Protein AF-A0A1C0VUM6-F1 (afdb_monomer_lite)

Secondary structure (DSSP, 8-state):
------PPPP---HHHHHHHHHHTTT-TTHHHHHHHHHHHHHTT---SEEPPSSSS--EE-PPPP-

Radius of gyration: 14.19 Å; chains: 1; bounding box: 29×35×37 Å

Foldseek 3Di:
DDDDQQFDDDDDDPVRVVVLVVCCVVQVCSVVLCVVVVRCVRNVHQDADFDPDDPDGDGDDDRDRD

pLDDT: mean 89.53, std 12.72, range [39.03, 97.62]

Sequence (66 aa):
MQSEPTSIQVYFADQFQSNLRALSKKYRHIRSDVQPIIEQLQLGELPGNQISGIDDIVFKVRVKQN

Structure (mmCIF, N/CA/C/O backbon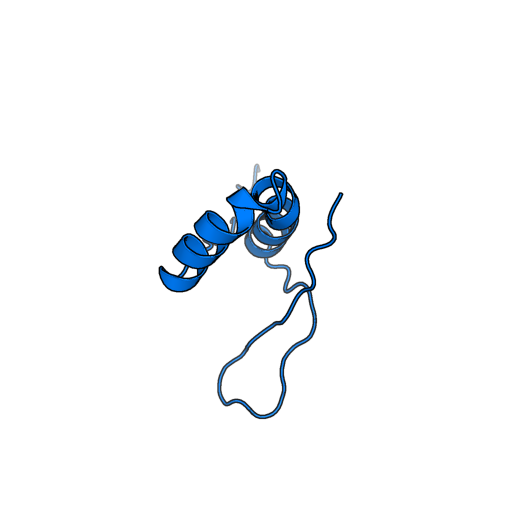e):
data_AF-A0A1C0VUM6-F1
#
_entry.id   AF-A0A1C0VUM6-F1
#
loop_
_atom_site.group_PDB
_atom_site.id
_atom_site.type_symbol
_atom_site.label_atom_id
_atom_site.label_alt_id
_atom_site.label_comp_id
_atom_site.label_asym_id
_atom_site.label_entity_id
_atom_site.label_seq_id
_atom_site.pdbx_PDB_ins_code
_atom_site.Cartn_x
_atom_site.Cartn_y
_atom_site.Cartn_z
_atom_site.occupancy
_atom_site.B_iso_or_equiv
_atom_site.auth_seq_id
_atom_site.auth_comp_id
_atom_site.auth_asym_id
_atom_site.auth_atom_id
_atom_site.pdbx_PDB_model_num
ATOM 1 N N . MET A 1 1 ? -11.778 23.790 -20.202 1.00 39.03 1 MET A N 1
ATOM 2 C CA . MET A 1 1 ? -11.270 22.440 -20.517 1.00 39.03 1 MET A CA 1
ATOM 3 C C . MET A 1 1 ? -11.028 21.754 -19.183 1.00 39.03 1 MET A C 1
ATOM 5 O O . MET A 1 1 ? -10.064 22.096 -18.515 1.00 39.03 1 MET A O 1
ATOM 9 N N . GLN A 1 2 ? -11.975 20.940 -18.716 1.00 45.34 2 GLN A N 1
ATOM 10 C CA . GLN A 1 2 ? -11.811 20.157 -17.489 1.00 45.34 2 GLN A CA 1
ATOM 11 C C . GLN A 1 2 ? -11.198 18.823 -17.905 1.00 45.34 2 GLN A C 1
ATOM 13 O O . GLN A 1 2 ? -11.871 18.007 -18.523 1.00 45.34 2 GLN A O 1
ATOM 18 N N . SER A 1 3 ? -9.904 18.651 -17.658 1.00 50.72 3 SER A N 1
ATOM 19 C CA . SER A 1 3 ? -9.249 17.355 -17.800 1.00 50.72 3 SER A CA 1
ATOM 20 C C . SER A 1 3 ? -9.753 16.479 -16.657 1.00 50.72 3 SER A C 1
ATOM 22 O O . SER A 1 3 ? -9.475 16.778 -15.496 1.00 50.72 3 SER A O 1
ATOM 24 N N . GLU A 1 4 ? -10.547 15.455 -16.959 1.00 61.47 4 GLU A N 1
ATOM 25 C CA . GLU A 1 4 ? -10.893 14.428 -15.976 1.00 61.47 4 GLU A CA 1
ATOM 26 C C . GLU A 1 4 ? -9.582 13.824 -15.449 1.00 61.47 4 GLU A C 1
ATOM 28 O O . GLU A 1 4 ? -8.707 13.492 -16.256 1.00 61.47 4 GLU A O 1
ATOM 33 N N . PRO A 1 5 ? -9.370 13.733 -14.125 1.00 60.84 5 PRO A N 1
ATOM 34 C CA . PRO A 1 5 ? -8.156 13.124 -13.615 1.00 60.84 5 PRO A CA 1
ATOM 35 C C . PRO A 1 5 ? -8.178 11.646 -14.003 1.00 60.84 5 PRO A C 1
ATOM 37 O O . PRO A 1 5 ? -9.009 10.880 -13.516 1.00 60.84 5 PRO A O 1
ATOM 40 N N . THR A 1 6 ? -7.273 11.253 -14.898 1.00 67.06 6 THR A N 1
ATOM 41 C CA . THR A 1 6 ? -7.013 9.858 -15.258 1.00 67.06 6 THR A CA 1
ATOM 42 C C . THR A 1 6 ? -6.482 9.131 -14.023 1.00 67.06 6 THR A C 1
ATOM 44 O O . THR A 1 6 ? -5.278 9.044 -13.804 1.00 67.06 6 THR A O 1
ATOM 47 N N . SER A 1 7 ? -7.390 8.678 -13.162 1.00 81.56 7 SER A N 1
ATOM 48 C CA . SER A 1 7 ? -7.059 7.926 -11.958 1.00 81.56 7 SER A CA 1
ATOM 49 C C . SER A 1 7 ? -6.613 6.522 -12.354 1.00 81.56 7 SER A C 1
ATOM 51 O O . SER A 1 7 ? -7.320 5.819 -13.080 1.00 81.56 7 SER A O 1
ATOM 53 N N . ILE A 1 8 ? -5.429 6.113 -11.900 1.00 91.81 8 ILE A N 1
ATOM 54 C CA . ILE A 1 8 ? -4.916 4.766 -12.144 1.00 91.81 8 ILE A CA 1
ATOM 55 C C . ILE A 1 8 ? -5.783 3.764 -11.384 1.00 91.81 8 ILE A C 1
ATOM 57 O O . ILE A 1 8 ? -6.059 3.921 -10.193 1.00 91.81 8 ILE A O 1
ATOM 61 N N . GLN A 1 9 ? -6.206 2.702 -12.068 1.00 93.94 9 GLN A N 1
ATOM 62 C CA . GLN A 1 9 ? -6.992 1.649 -11.444 1.00 93.94 9 GLN A CA 1
ATOM 63 C C . GLN A 1 9 ? -6.099 0.746 -10.586 1.00 93.94 9 GLN A C 1
ATOM 65 O O . GLN A 1 9 ? -5.162 0.120 -11.077 1.00 93.94 9 GLN A O 1
ATOM 70 N N . VAL A 1 10 ? -6.414 0.662 -9.293 1.00 94.12 10 VAL A N 1
ATOM 71 C CA . VAL A 1 10 ? -5.697 -0.177 -8.327 1.00 94.12 10 VAL A CA 1
ATOM 72 C C . VAL A 1 10 ? -6.469 -1.474 -8.111 1.00 94.12 10 VAL A C 1
ATOM 74 O O . VAL A 1 10 ? -7.650 -1.455 -7.761 1.00 94.12 10 VAL A O 1
ATOM 77 N N . TYR A 1 11 ? -5.789 -2.605 -8.288 1.00 96.56 11 TYR A N 1
ATOM 78 C CA . TYR A 1 11 ? -6.334 -3.933 -8.025 1.00 96.56 11 TYR A CA 1
ATOM 79 C C . TYR A 1 11 ? -5.686 -4.551 -6.789 1.00 96.56 11 TYR A C 1
ATOM 81 O O . TYR A 1 11 ? -4.498 -4.370 -6.528 1.00 96.56 11 TYR A O 1
ATOM 89 N N . PHE A 1 12 ? -6.473 -5.321 -6.041 1.00 96.25 12 PHE A N 1
ATOM 90 C CA . PHE A 1 12 ? -6.010 -6.015 -4.846 1.00 96.25 12 PHE A CA 1
ATOM 91 C C . PHE A 1 12 ? -5.960 -7.516 -5.087 1.00 96.25 12 PHE A C 1
ATOM 93 O O . PHE A 1 12 ? -6.971 -8.111 -5.453 1.00 96.25 12 PHE A O 1
ATOM 100 N N . ALA A 1 13 ? -4.822 -8.135 -4.784 1.00 96.69 13 ALA A N 1
ATOM 101 C CA . ALA A 1 13 ? -4.728 -9.587 -4.721 1.00 96.69 13 ALA A CA 1
ATOM 102 C C . ALA A 1 13 ? -5.592 -10.151 -3.577 1.00 96.69 13 ALA A C 1
ATOM 104 O O . ALA A 1 13 ? -5.676 -9.557 -2.496 1.00 96.69 13 ALA A O 1
ATOM 105 N N . ASP A 1 14 ? -6.157 -11.343 -3.760 1.00 97.62 14 ASP A N 1
ATOM 106 C CA . ASP A 1 14 ? -6.996 -12.004 -2.745 1.00 97.62 14 ASP A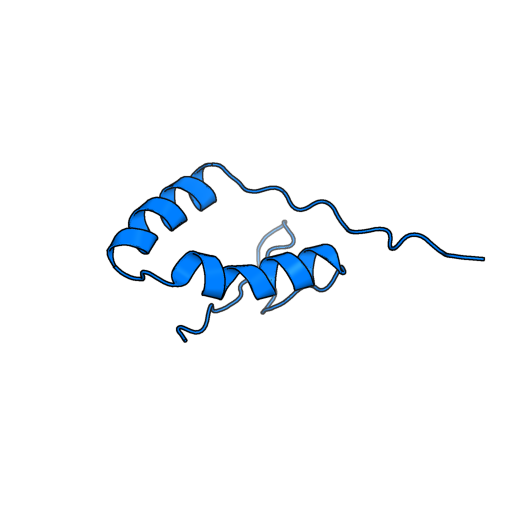 CA 1
ATOM 107 C C . ASP A 1 14 ? -6.258 -12.216 -1.417 1.00 97.62 14 ASP A C 1
ATOM 109 O O . ASP A 1 14 ? -6.824 -12.060 -0.326 1.00 97.62 14 ASP A O 1
ATOM 113 N N . GLN A 1 15 ? -4.955 -12.504 -1.496 1.00 97.31 15 GLN A N 1
ATOM 114 C CA . GLN A 1 15 ? -4.097 -12.653 -0.325 1.00 97.31 15 GLN A CA 1
ATOM 115 C C . GLN A 1 15 ? -3.995 -11.350 0.478 1.00 97.31 15 GLN A C 1
ATOM 117 O O . GLN A 1 15 ? -4.021 -11.380 1.711 1.00 97.31 15 GLN A O 1
ATOM 122 N N . PHE A 1 16 ? -3.916 -10.202 -0.201 1.00 96.1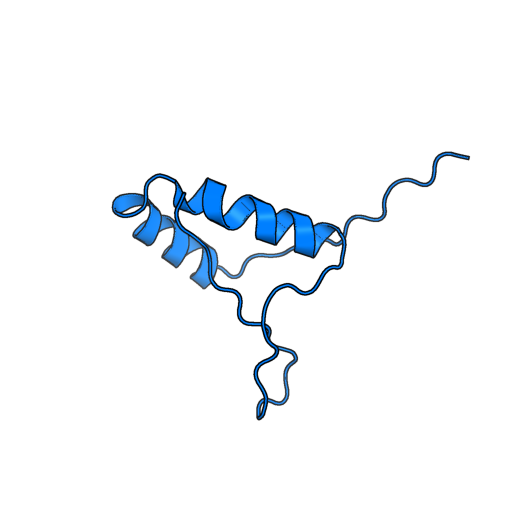9 16 PHE A N 1
ATOM 123 C CA . PHE A 1 16 ? -3.893 -8.897 0.453 1.00 96.19 16 PHE A CA 1
ATOM 124 C C . PHE A 1 16 ? -5.210 -8.640 1.191 1.00 96.19 16 PHE A C 1
ATOM 126 O O . PHE A 1 16 ? -5.193 -8.301 2.375 1.00 96.19 16 PHE A O 1
ATOM 133 N N . GLN A 1 17 ? -6.351 -8.883 0.538 1.00 96.25 17 GLN A N 1
ATOM 134 C CA . GLN A 1 17 ? -7.671 -8.687 1.146 1.00 96.25 17 GLN A CA 1
ATOM 135 C C . GLN A 1 17 ? -7.877 -9.584 2.377 1.00 96.25 17 GLN A C 1
ATOM 137 O O . GLN A 1 17 ? -8.372 -9.134 3.417 1.00 96.25 17 GLN A O 1
ATOM 142 N N . SER A 1 18 ? -7.458 -10.847 2.279 1.00 97.31 18 SER A N 1
ATOM 143 C CA . SER A 1 18 ? -7.549 -11.829 3.364 1.00 97.31 18 SER A CA 1
ATOM 144 C C . SER A 1 18 ? -6.676 -11.439 4.560 1.00 97.31 18 SER A C 1
ATOM 146 O O . SER A 1 18 ? -7.147 -11.437 5.701 1.00 97.31 18 SER A O 1
ATOM 148 N N . ASN A 1 19 ? -5.433 -11.021 4.305 1.00 96.69 19 ASN A N 1
ATOM 149 C CA . ASN A 1 19 ? -4.511 -10.567 5.347 1.00 96.69 19 ASN A CA 1
ATOM 150 C C . ASN A 1 19 ? -5.009 -9.291 6.030 1.00 96.69 19 ASN A C 1
ATOM 152 O O . ASN A 1 19 ? -4.994 -9.205 7.258 1.00 96.69 19 ASN A O 1
ATOM 156 N N . LEU A 1 20 ? -5.516 -8.325 5.259 1.00 95.38 20 LEU A N 1
ATOM 157 C CA . LEU A 1 20 ? -6.059 -7.080 5.800 1.00 95.38 20 LEU A CA 1
ATOM 158 C C . LEU A 1 20 ? -7.269 -7.346 6.711 1.00 95.38 20 LEU A C 1
ATOM 160 O O . LEU A 1 20 ? -7.385 -6.746 7.780 1.00 95.38 20 LEU A O 1
ATOM 164 N N . ARG A 1 21 ? -8.137 -8.301 6.343 1.00 95.81 21 ARG A N 1
ATOM 165 C CA . ARG A 1 21 ? -9.275 -8.742 7.170 1.00 95.81 21 ARG A CA 1
ATOM 166 C C . ARG A 1 21 ? -8.833 -9.401 8.478 1.00 95.81 21 ARG A C 1
ATOM 168 O O . ARG A 1 21 ? -9.472 -9.200 9.511 1.00 95.81 21 ARG A O 1
ATOM 175 N N . ALA A 1 22 ? -7.772 -10.202 8.457 1.00 96.88 22 ALA A N 1
ATOM 176 C CA . ALA A 1 22 ? -7.228 -10.790 9.678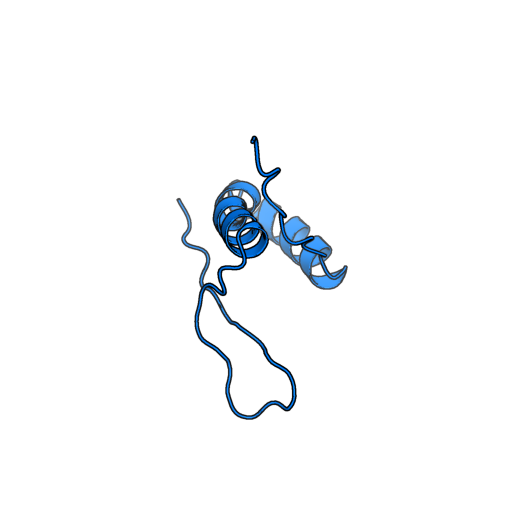 1.00 96.88 22 ALA A CA 1
ATOM 177 C C . ALA A 1 22 ? -6.624 -9.708 10.587 1.00 96.88 22 ALA A C 1
ATOM 179 O O . ALA A 1 22 ? -6.931 -9.653 11.781 1.00 96.88 22 ALA A O 1
ATOM 180 N N . LEU A 1 23 ? -5.831 -8.801 10.010 1.00 95.19 23 LEU A N 1
ATOM 181 C CA . LEU A 1 23 ? -5.173 -7.717 10.734 1.00 95.19 23 LEU A CA 1
ATOM 182 C C . LEU A 1 23 ? -6.160 -6.706 11.317 1.00 95.19 23 LEU A C 1
ATOM 184 O O . LEU A 1 23 ? -5.911 -6.208 12.414 1.00 95.19 23 LEU A O 1
ATOM 188 N N . SER A 1 24 ? -7.309 -6.468 10.674 1.00 94.81 24 SER A N 1
ATOM 189 C CA . SER A 1 24 ? -8.319 -5.537 11.193 1.00 94.81 24 SER A CA 1
ATOM 190 C C . SER A 1 24 ? -8.893 -5.943 12.554 1.00 94.81 24 SER A C 1
ATOM 192 O O . SER A 1 24 ? -9.461 -5.107 13.250 1.00 94.81 24 SER A O 1
ATOM 194 N N . LYS A 1 25 ? -8.732 -7.211 12.969 1.00 94.38 25 LYS A N 1
ATOM 195 C CA . LYS A 1 25 ? -9.108 -7.668 14.319 1.00 94.38 25 LYS A CA 1
ATOM 196 C C . LYS A 1 25 ? -8.208 -7.073 15.408 1.00 94.38 25 LYS A C 1
ATOM 198 O O . LYS A 1 25 ? -8.693 -6.764 16.492 1.00 94.38 25 LYS A O 1
ATOM 203 N N . LYS A 1 26 ? -6.908 -6.926 15.126 1.00 93.94 26 LYS A N 1
ATOM 204 C CA . LYS A 1 26 ? -5.895 -6.397 16.059 1.00 93.94 26 LYS A CA 1
ATOM 205 C C . LYS A 1 26 ? -5.677 -4.893 15.870 1.00 93.94 26 LYS A C 1
ATOM 207 O O . LYS A 1 26 ? -5.545 -4.164 16.845 1.00 93.94 26 LYS A O 1
ATOM 212 N N . TYR A 1 27 ? -5.680 -4.440 14.622 1.00 94.62 27 TYR A N 1
ATOM 213 C CA . TYR A 1 27 ? -5.432 -3.064 14.209 1.00 94.62 27 TYR A CA 1
ATOM 214 C C . TYR A 1 27 ? -6.722 -2.485 13.632 1.00 94.62 27 TYR A C 1
ATOM 216 O O . TYR A 1 27 ? -6.972 -2.560 12.430 1.00 94.62 27 TYR A O 1
ATOM 224 N N . ARG A 1 28 ? -7.585 -1.950 14.503 1.00 90.94 28 ARG A N 1
ATOM 225 C CA . ARG A 1 28 ? -8.948 -1.526 14.127 1.00 90.94 28 ARG A CA 1
ATOM 226 C C . ARG A 1 28 ? -8.971 -0.447 13.036 1.00 90.94 28 ARG A C 1
ATOM 228 O O . ARG A 1 28 ? -9.922 -0.407 12.262 1.00 90.94 28 ARG A O 1
ATOM 235 N N . HIS A 1 29 ? -7.915 0.363 12.943 1.00 94.50 29 HIS A N 1
ATOM 236 C CA . HIS A 1 29 ? -7.774 1.443 11.963 1.00 94.50 29 HIS A CA 1
ATOM 237 C C . HIS A 1 29 ? -6.996 1.052 10.701 1.00 94.50 29 HIS A C 1
ATOM 239 O O . HIS A 1 29 ? -6.902 1.866 9.794 1.00 94.50 29 HIS A O 1
ATOM 245 N N . ILE A 1 30 ? -6.546 -0.204 10.552 1.00 94.38 30 ILE A N 1
ATOM 246 C CA . ILE A 1 30 ? -5.654 -0.598 9.445 1.00 94.38 30 ILE A CA 1
ATOM 247 C C . ILE A 1 30 ? -6.213 -0.303 8.047 1.00 94.38 30 ILE A C 1
ATOM 249 O O . ILE A 1 30 ? -5.457 -0.054 7.117 1.00 94.38 30 ILE A O 1
ATOM 253 N N . ARG A 1 31 ? -7.540 -0.318 7.877 1.00 93.75 31 ARG A N 1
ATOM 254 C CA . ARG A 1 31 ? -8.169 0.059 6.602 1.00 93.75 31 ARG A CA 1
ATOM 255 C C . ARG A 1 31 ? -7.945 1.537 6.295 1.00 93.75 31 ARG A C 1
ATOM 257 O O . ARG A 1 31 ? -7.553 1.864 5.185 1.00 93.75 31 ARG A O 1
ATOM 264 N N . SER A 1 32 ? -8.160 2.397 7.287 1.00 94.75 32 SER A N 1
ATOM 265 C CA . SER A 1 32 ? -7.896 3.833 7.198 1.00 94.75 32 SER A CA 1
ATOM 266 C C . SER A 1 32 ? -6.402 4.128 7.101 1.00 94.75 32 SER A C 1
ATOM 268 O O . SER A 1 32 ? -6.027 5.021 6.360 1.00 94.75 32 SER A O 1
ATOM 270 N N . ASP A 1 33 ? -5.548 3.350 7.767 1.00 94.12 33 ASP A N 1
ATOM 271 C CA . ASP A 1 33 ? -4.093 3.531 7.705 1.00 94.12 33 ASP A CA 1
ATOM 272 C C . ASP A 1 33 ? -3.525 3.208 6.309 1.00 94.12 33 ASP A C 1
ATOM 274 O O . ASP A 1 33 ? -2.537 3.796 5.873 1.00 94.12 33 ASP A O 1
ATOM 278 N N . VAL A 1 34 ? -4.144 2.263 5.592 1.00 94.94 34 VAL A N 1
ATOM 279 C CA . VAL A 1 34 ? -3.737 1.859 4.234 1.00 94.94 34 VAL A CA 1
ATOM 280 C C . VAL A 1 34 ? -4.373 2.735 3.148 1.00 94.94 34 VAL A C 1
ATOM 282 O O . VAL A 1 34 ? -3.817 2.850 2.057 1.00 94.94 34 VAL A O 1
ATOM 285 N N . GLN A 1 35 ? -5.504 3.381 3.434 1.00 94.88 35 GLN A N 1
ATOM 286 C CA . GLN A 1 35 ? -6.246 4.198 2.472 1.00 94.88 35 GLN A CA 1
ATOM 287 C C . GLN A 1 35 ? -5.392 5.298 1.795 1.00 94.88 35 GLN A C 1
ATOM 289 O O . GLN A 1 35 ? -5.411 5.353 0.566 1.00 94.88 35 GLN A O 1
ATOM 294 N N . PRO A 1 36 ? -4.552 6.079 2.511 1.00 94.44 36 PRO A N 1
ATOM 295 C CA . PRO A 1 36 ? -3.681 7.075 1.882 1.00 94.44 36 PRO A CA 1
ATOM 296 C C . PRO A 1 36 ? -2.706 6.484 0.859 1.00 94.44 36 PRO A C 1
ATOM 298 O O . PRO A 1 36 ? -2.387 7.118 -0.139 1.00 94.44 36 PRO A O 1
ATOM 301 N N . ILE A 1 37 ? -2.236 5.252 1.080 1.00 95.00 37 ILE A N 1
ATOM 302 C CA . ILE A 1 37 ? -1.320 4.574 0.152 1.00 95.00 37 ILE A CA 1
ATOM 303 C C . ILE A 1 37 ? -2.060 4.207 -1.139 1.00 95.00 37 ILE A C 1
ATOM 305 O O . ILE A 1 37 ? -1.502 4.329 -2.224 1.00 95.00 37 ILE A O 1
ATOM 309 N N . ILE A 1 38 ? -3.318 3.768 -1.036 1.00 94.81 38 ILE A N 1
ATOM 310 C CA . ILE A 1 38 ? -4.150 3.453 -2.205 1.00 94.81 38 ILE A CA 1
ATOM 311 C C . ILE A 1 38 ? -4.407 4.723 -3.021 1.00 94.81 38 ILE A C 1
ATOM 313 O O . ILE A 1 38 ? -4.291 4.686 -4.242 1.00 94.81 38 ILE A O 1
ATOM 317 N N . GLU A 1 39 ? -4.696 5.841 -2.358 1.00 94.25 39 GLU A N 1
ATOM 318 C CA . GLU A 1 39 ? -4.907 7.138 -3.012 1.00 94.25 39 GLU A CA 1
ATOM 319 C C . GLU A 1 39 ? -3.650 7.611 -3.752 1.00 94.25 39 GLU A C 1
ATOM 321 O O . GLU A 1 39 ? -3.734 8.009 -4.911 1.00 94.25 39 GLU A O 1
ATOM 326 N N . GLN A 1 40 ? -2.472 7.480 -3.139 1.00 93.44 40 GLN A N 1
ATOM 327 C CA . GLN A 1 40 ? -1.190 7.760 -3.797 1.00 93.44 40 GLN A CA 1
ATOM 328 C C . GLN A 1 40 ? -0.982 6.892 -5.046 1.00 93.44 40 GLN A C 1
ATOM 330 O O . GLN A 1 40 ? -0.629 7.404 -6.107 1.00 93.44 40 GLN A O 1
ATOM 335 N N . LEU A 1 41 ? -1.282 5.592 -4.961 1.00 94.38 41 LEU A N 1
ATOM 336 C CA . LEU A 1 41 ? -1.205 4.685 -6.112 1.00 94.38 41 LEU A CA 1
ATOM 337 C C . LEU A 1 41 ? -2.187 5.081 -7.228 1.00 94.38 41 LEU A C 1
ATOM 339 O O . LEU A 1 41 ? -1.836 5.021 -8.404 1.00 94.38 41 LEU A O 1
ATOM 343 N N . GLN A 1 42 ? -3.395 5.530 -6.880 1.00 94.62 42 GLN A N 1
ATOM 344 C CA . GLN A 1 42 ? -4.390 6.027 -7.840 1.00 94.62 42 GLN A CA 1
ATOM 345 C C . GLN A 1 42 ? -3.962 7.331 -8.528 1.00 94.62 42 GLN A C 1
ATOM 347 O O . GLN A 1 42 ? -4.403 7.601 -9.647 1.00 94.62 42 GLN A O 1
ATOM 352 N N . LEU A 1 43 ? -3.101 8.125 -7.885 1.00 93.75 43 LEU A N 1
ATOM 353 C CA . LEU A 1 43 ? -2.465 9.315 -8.461 1.00 93.75 43 LEU A CA 1
ATOM 354 C C . LEU A 1 43 ? -1.230 8.981 -9.317 1.00 93.75 43 LEU A C 1
ATOM 356 O O . LEU A 1 43 ? -0.668 9.870 -9.952 1.00 93.75 43 LEU A O 1
ATOM 360 N N . GLY A 1 44 ? -0.815 7.712 -9.360 1.00 91.50 44 GLY A N 1
ATOM 361 C CA . GLY A 1 44 ? 0.385 7.262 -10.066 1.00 91.50 44 GLY A CA 1
ATOM 362 C C . GLY A 1 44 ? 1.685 7.452 -9.299 1.00 91.50 44 GLY A C 1
ATOM 363 O O . GLY A 1 44 ? 2.764 7.294 -9.871 1.00 91.50 44 GLY A O 1
ATOM 364 N N . GLU A 1 45 ? 1.604 7.742 -8.003 1.00 93.19 45 GLU A N 1
ATOM 365 C CA . GLU A 1 45 ? 2.765 7.701 -7.128 1.00 93.19 45 GLU A CA 1
ATOM 366 C C . GLU A 1 45 ? 3.133 6.247 -6.803 1.00 93.19 45 GLU A C 1
ATOM 368 O O . GLU A 1 45 ? 2.277 5.368 -6.705 1.00 93.19 45 GLU A O 1
ATOM 373 N N . LEU A 1 46 ? 4.425 5.989 -6.597 1.00 93.00 46 LEU A N 1
ATOM 374 C CA . LEU A 1 46 ? 4.953 4.672 -6.227 1.00 93.00 46 LEU A CA 1
ATOM 375 C C . LEU A 1 46 ? 5.567 4.749 -4.819 1.00 93.00 46 LEU A C 1
ATOM 377 O O . LEU A 1 46 ? 6.789 4.843 -4.684 1.00 93.00 46 LEU A O 1
ATOM 381 N N .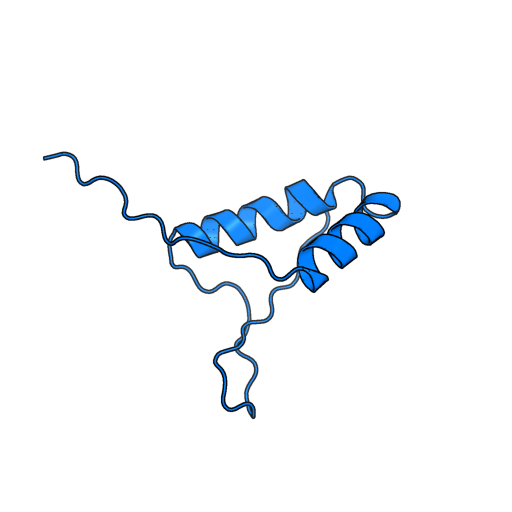 PRO A 1 47 ? 4.743 4.778 -3.752 1.00 92.31 47 PRO A N 1
ATOM 382 C CA . PRO A 1 47 ? 5.231 4.971 -2.394 1.00 92.31 47 PRO A CA 1
ATOM 383 C C . PRO A 1 47 ? 6.054 3.778 -1.894 1.00 92.31 47 PRO A C 1
ATOM 385 O O . PRO A 1 47 ? 5.716 2.611 -2.100 1.00 92.31 47 PRO A O 1
ATOM 388 N N . GLY A 1 48 ? 7.108 4.080 -1.135 1.00 93.44 48 GLY A N 1
ATOM 389 C CA . GLY A 1 48 ? 7.977 3.086 -0.509 1.00 93.44 48 GLY A CA 1
ATOM 390 C C . GLY A 1 48 ? 9.298 2.885 -1.247 1.00 93.44 48 GLY A C 1
ATOM 391 O O . GLY A 1 48 ? 9.747 3.745 -1.995 1.00 93.44 48 GLY A O 1
ATOM 392 N N . ASN A 1 49 ? 9.942 1.749 -0.986 1.00 94.81 49 ASN A N 1
ATOM 393 C CA . ASN A 1 49 ? 11.226 1.399 -1.589 1.00 94.81 49 ASN A CA 1
ATOM 394 C C . ASN A 1 49 ? 11.044 0.250 -2.576 1.00 94.81 49 ASN A C 1
ATOM 396 O O . ASN A 1 49 ? 10.412 -0.753 -2.233 1.00 94.81 49 ASN A O 1
ATOM 400 N N . GLN A 1 50 ? 11.636 0.375 -3.762 1.00 94.25 50 GLN A N 1
ATOM 401 C CA . GLN A 1 50 ? 11.714 -0.731 -4.709 1.00 94.25 50 GLN A CA 1
ATOM 402 C C . GLN A 1 50 ? 12.583 -1.851 -4.125 1.00 94.25 50 GLN A C 1
ATOM 404 O O . GLN A 1 50 ? 13.662 -1.598 -3.584 1.00 94.25 50 GLN A O 1
ATOM 409 N N . ILE A 1 51 ? 12.108 -3.090 -4.219 1.00 94.06 51 ILE A N 1
ATOM 410 C CA . ILE A 1 51 ? 12.889 -4.270 -3.861 1.00 94.06 51 ILE A CA 1
ATOM 411 C C . ILE A 1 51 ? 13.757 -4.633 -5.067 1.00 94.06 51 ILE A C 1
ATOM 413 O O . ILE A 1 51 ? 13.244 -4.841 -6.163 1.00 94.06 51 ILE A O 1
ATOM 417 N N . SER A 1 52 ? 15.071 -4.683 -4.868 1.00 91.94 52 SER A N 1
ATOM 418 C CA . SER A 1 52 ? 16.028 -5.101 -5.892 1.00 91.94 52 SER A CA 1
ATOM 419 C C . SER A 1 52 ? 16.246 -6.617 -5.879 1.00 91.94 52 SER A C 1
ATOM 421 O O . SER A 1 52 ? 16.022 -7.282 -4.867 1.00 91.94 52 SER A O 1
ATOM 423 N N . GLY A 1 53 ? 16.716 -7.159 -7.007 1.00 91.19 53 GLY A N 1
ATOM 424 C CA . GLY A 1 53 ? 17.037 -8.586 -7.139 1.00 91.19 53 GLY A CA 1
ATOM 425 C C . GLY A 1 53 ? 15.840 -9.482 -7.465 1.00 91.19 53 GLY A C 1
ATOM 426 O O . GLY A 1 53 ? 15.898 -10.679 -7.199 1.00 91.19 53 GLY A O 1
ATOM 427 N N . ILE A 1 54 ? 14.771 -8.907 -8.019 1.00 93.19 54 ILE A N 1
ATOM 428 C CA . ILE A 1 54 ? 13.602 -9.616 -8.547 1.00 93.19 54 ILE A CA 1
ATOM 429 C C . ILE A 1 54 ? 13.355 -9.113 -9.972 1.00 93.19 54 ILE A C 1
ATOM 431 O O . ILE A 1 54 ? 13.607 -7.939 -10.249 1.00 93.19 54 ILE A O 1
ATOM 435 N N . ASP A 1 55 ? 12.858 -9.983 -10.849 1.00 92.50 55 ASP A N 1
ATOM 436 C CA . ASP A 1 55 ? 12.560 -9.629 -12.244 1.00 92.50 55 ASP A CA 1
ATOM 437 C C . ASP A 1 55 ? 11.344 -8.691 -12.366 1.00 92.50 55 ASP A C 1
ATOM 439 O O . ASP A 1 55 ? 11.205 -7.964 -13.350 1.00 92.50 55 ASP A O 1
ATOM 443 N N . ASP A 1 56 ? 10.496 -8.656 -11.334 1.00 92.94 56 ASP A N 1
ATOM 444 C CA . ASP A 1 56 ? 9.316 -7.801 -11.258 1.00 92.94 56 ASP A CA 1
ATOM 445 C C . ASP A 1 56 ? 9.577 -6.484 -10.512 1.00 92.94 56 ASP A C 1
ATOM 447 O O . ASP A 1 56 ? 10.326 -6.410 -9.531 1.00 92.94 56 ASP A O 1
ATOM 451 N N . ILE A 1 57 ? 8.863 -5.431 -10.919 1.00 92.69 57 ILE A N 1
ATOM 452 C CA . ILE A 1 57 ? 8.869 -4.144 -10.219 1.00 92.69 57 ILE A CA 1
ATOM 453 C C . ILE A 1 57 ? 7.976 -4.246 -8.977 1.00 92.69 57 ILE A C 1
ATOM 455 O O . ILE A 1 57 ? 6.755 -4.109 -9.048 1.00 92.69 57 ILE A O 1
ATOM 459 N N . VAL A 1 58 ? 8.600 -4.452 -7.817 1.00 94.50 58 VAL A N 1
ATOM 460 C CA . VAL A 1 58 ? 7.905 -4.552 -6.528 1.00 94.50 58 VAL A CA 1
ATOM 461 C C . VAL A 1 58 ? 8.329 -3.417 -5.603 1.00 94.50 58 VAL A C 1
ATOM 463 O O . VAL A 1 58 ? 9.516 -3.226 -5.344 1.00 94.50 58 VAL A O 1
ATOM 466 N N . PHE A 1 59 ? 7.354 -2.704 -5.038 1.00 95.25 59 PHE A N 1
ATOM 467 C CA . PHE A 1 59 ? 7.575 -1.668 -4.028 1.00 95.25 59 PHE A CA 1
ATOM 468 C C . PHE A 1 59 ? 7.084 -2.119 -2.652 1.00 95.25 59 PHE A C 1
ATOM 470 O O . PHE A 1 59 ? 6.036 -2.752 -2.517 1.00 95.25 59 PHE A O 1
ATOM 477 N N . LYS A 1 60 ? 7.836 -1.763 -1.607 1.00 94.44 60 LYS A N 1
ATOM 478 C CA . LYS A 1 60 ? 7.484 -2.017 -0.208 1.00 94.44 60 LYS A CA 1
ATOM 479 C C . LYS A 1 60 ? 7.315 -0.711 0.554 1.00 94.44 60 LYS A C 1
ATOM 481 O O . LYS A 1 60 ? 8.272 0.043 0.737 1.00 94.44 60 LYS A O 1
ATOM 486 N N . VAL A 1 61 ? 6.124 -0.514 1.106 1.00 95.31 61 VAL A N 1
ATOM 487 C CA . VAL A 1 61 ? 5.771 0.626 1.958 1.00 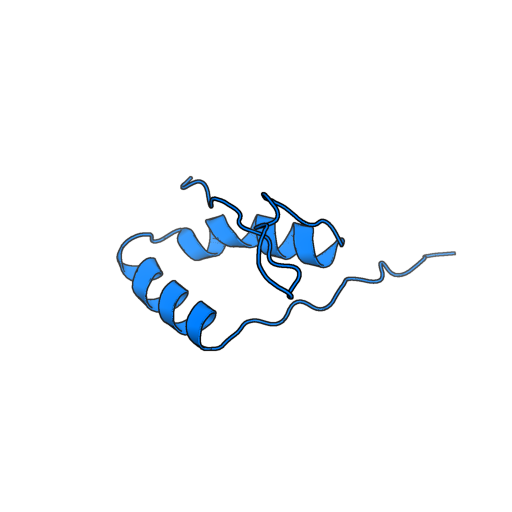95.31 61 VAL A CA 1
ATOM 488 C C . VAL A 1 61 ? 5.468 0.161 3.385 1.00 95.31 61 VAL A C 1
ATOM 490 O O . VAL A 1 61 ? 4.928 -0.924 3.605 1.00 95.31 61 VAL A O 1
ATOM 493 N N . ARG A 1 62 ? 5.854 0.967 4.381 1.00 92.31 62 ARG A N 1
ATOM 494 C CA . ARG A 1 62 ? 5.465 0.753 5.781 1.00 92.31 62 ARG A CA 1
ATOM 495 C C . ARG A 1 62 ? 4.216 1.569 6.078 1.00 92.31 62 ARG A C 1
ATOM 497 O O . ARG A 1 62 ? 4.259 2.792 6.010 1.00 92.31 62 ARG A O 1
ATOM 504 N N . VAL A 1 63 ? 3.146 0.887 6.463 1.00 90.75 63 VAL A N 1
ATOM 505 C CA . VAL A 1 63 ? 1.938 1.524 6.992 1.00 90.75 63 VAL A CA 1
ATOM 506 C C . VAL A 1 63 ? 2.254 2.035 8.396 1.00 90.75 63 VAL A C 1
ATOM 508 O O . VAL A 1 63 ? 2.714 1.264 9.243 1.00 90.75 63 VAL A O 1
ATOM 511 N N . LYS A 1 64 ? 2.056 3.331 8.638 1.00 84.12 64 LYS A N 1
ATOM 512 C CA . LYS A 1 64 ? 2.136 3.896 9.988 1.00 84.12 64 LYS A CA 1
ATOM 513 C C . LYS A 1 64 ? 0.783 3.706 10.664 1.00 84.12 64 LYS A C 1
ATOM 515 O O . LYS A 1 64 ? -0.240 3.976 10.051 1.00 84.12 64 LYS A O 1
ATOM 520 N N . GLN A 1 65 ? 0.802 3.228 11.902 1.00 76.19 65 GLN A N 1
ATOM 521 C CA . GLN A 1 65 ? -0.396 3.154 12.728 1.00 76.19 65 GLN A CA 1
ATOM 522 C C . GLN A 1 65 ? -0.682 4.556 13.273 1.00 76.19 65 GLN A C 1
ATOM 524 O O . GLN A 1 65 ? 0.232 5.168 13.835 1.00 76.19 65 GLN A O 1
ATOM 529 N N . ASN A 1 66 ? -1.901 5.049 13.071 1.00 60.38 66 ASN A N 1
ATOM 530 C CA . ASN A 1 66 ? -2.373 6.297 13.671 1.00 60.38 66 ASN A CA 1
ATOM 531 C C . ASN A 1 66 ? -3.113 6.045 14.993 1.00 60.38 66 ASN A C 1
ATOM 533 O O . ASN A 1 66 ? -3.575 4.896 15.215 1.00 60.38 66 ASN A O 1
#